Protein AF-A0A2I0TID4-F1 (afdb_monomer)

Organism: NCBI:txid1758121

Mean predicted aligned error: 17.96 Å

Structure (mmCIF, N/CA/C/O backbone):
data_AF-A0A2I0TID4-F1
#
_entry.id   AF-A0A2I0TID4-F1
#
loop_
_atom_site.group_PDB
_atom_site.id
_atom_site.type_symbol
_atom_site.label_atom_id
_atom_site.label_alt_id
_atom_site.label_comp_id
_atom_site.label_asym_id
_atom_site.label_entity_id
_atom_site.label_seq_id
_atom_site.pdbx_PDB_ins_code
_atom_site.Cartn_x
_atom_site.Cartn_y
_atom_site.Cartn_z
_atom_site.occupancy
_atom_site.B_iso_or_equiv
_atom_site.auth_seq_id
_atom_site.auth_comp_id
_atom_site.auth_asym_id
_atom_site.auth_atom_id
_atom_site.pdbx_PDB_model_num
ATOM 1 N N . MET A 1 1 ? 15.430 1.958 -11.514 1.00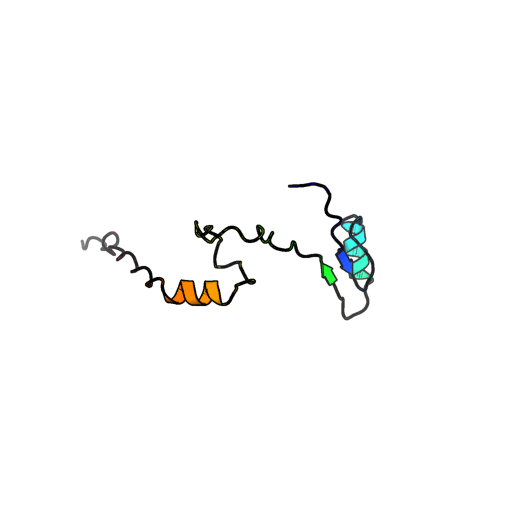 37.50 1 MET A N 1
ATOM 2 C CA . MET A 1 1 ? 14.093 2.400 -11.050 1.00 37.50 1 MET A CA 1
ATOM 3 C C . MET A 1 1 ? 13.793 3.757 -11.678 1.00 37.50 1 MET A C 1
ATOM 5 O O . MET A 1 1 ? 14.589 4.664 -11.480 1.00 37.50 1 MET A O 1
ATOM 9 N N . ARG A 1 2 ? 12.739 3.904 -12.499 1.00 49.19 2 ARG A N 1
ATOM 10 C CA . ARG A 1 2 ? 12.363 5.228 -13.033 1.00 49.19 2 ARG A CA 1
ATOM 11 C C . ARG A 1 2 ? 11.536 5.955 -11.975 1.00 49.19 2 ARG A C 1
ATOM 13 O O . ARG A 1 2 ? 10.486 5.474 -11.572 1.00 49.19 2 ARG A O 1
ATOM 20 N N . ARG A 1 3 ? 12.077 7.070 -11.496 1.00 50.38 3 ARG A N 1
ATOM 21 C CA . ARG A 1 3 ? 11.460 8.002 -10.552 1.00 50.38 3 ARG A CA 1
ATOM 22 C C . ARG A 1 3 ? 10.441 8.822 -11.356 1.00 50.38 3 ARG A C 1
ATOM 24 O O . ARG A 1 3 ? 10.870 9.571 -12.225 1.00 50.38 3 ARG A O 1
ATOM 31 N N . GLY A 1 4 ? 9.138 8.613 -11.156 1.00 49.50 4 GLY A N 1
ATOM 32 C CA . GLY A 1 4 ? 8.112 9.395 -11.868 1.00 49.50 4 GLY A CA 1
ATOM 33 C C . GLY A 1 4 ? 6.754 8.736 -12.135 1.00 49.50 4 GLY A C 1
ATOM 34 O O . GLY A 1 4 ? 5.949 9.348 -12.820 1.00 49.50 4 GLY A O 1
ATOM 35 N N . GLU A 1 5 ? 6.468 7.532 -11.633 1.00 56.81 5 GLU A N 1
ATOM 36 C CA . GLU A 1 5 ? 5.086 7.026 -11.591 1.00 56.81 5 GLU A CA 1
ATOM 37 C C . GLU A 1 5 ? 4.478 7.462 -10.250 1.00 56.81 5 GLU A C 1
ATOM 39 O O . GLU A 1 5 ? 4.924 7.027 -9.187 1.00 56.81 5 GLU A O 1
ATOM 44 N N . GLU A 1 6 ? 3.531 8.399 -10.282 1.00 58.56 6 GLU A N 1
ATOM 45 C CA . GLU A 1 6 ? 2.747 8.810 -9.114 1.00 58.56 6 GLU A CA 1
ATOM 46 C C . GLU A 1 6 ? 1.877 7.614 -8.700 1.00 58.56 6 GLU A C 1
ATOM 48 O O . GLU A 1 6 ? 0.853 7.317 -9.307 1.00 58.56 6 GLU A O 1
ATOM 53 N N . PHE A 1 7 ? 2.364 6.828 -7.736 1.00 66.81 7 PHE A N 1
ATOM 54 C CA . PHE A 1 7 ? 1.665 5.637 -7.263 1.00 66.81 7 PHE A CA 1
ATOM 55 C C . PHE A 1 7 ? 0.430 6.056 -6.470 1.00 66.81 7 PHE A C 1
ATOM 57 O O . PHE A 1 7 ? 0.554 6.535 -5.343 1.00 66.81 7 PHE A O 1
ATOM 64 N N . GLU A 1 8 ? -0.751 5.832 -7.034 1.00 69.81 8 GLU A N 1
ATOM 65 C CA . GLU A 1 8 ? -2.013 6.007 -6.324 1.00 69.81 8 GLU A CA 1
ATOM 66 C C . GLU A 1 8 ? -2.106 4.946 -5.215 1.00 69.81 8 GLU A C 1
ATOM 68 O O . GLU A 1 8 ? -2.199 3.741 -5.473 1.00 69.81 8 GLU A O 1
ATOM 73 N N . ARG A 1 9 ? -1.993 5.393 -3.960 1.00 85.94 9 ARG A N 1
ATOM 74 C CA . ARG A 1 9 ? -2.156 4.553 -2.767 1.00 85.94 9 ARG A CA 1
ATOM 75 C C . ARG A 1 9 ? -3.246 5.181 -1.931 1.00 85.94 9 ARG A C 1
ATOM 77 O O . ARG A 1 9 ? -3.030 6.265 -1.413 1.00 85.94 9 ARG A O 1
ATOM 84 N N . LYS A 1 10 ? -4.399 4.534 -1.791 1.00 90.06 10 LYS A N 1
ATOM 85 C CA . LYS A 1 10 ? -5.544 5.093 -1.065 1.00 90.06 10 LYS A CA 1
ATOM 86 C C . LYS A 1 10 ? -5.992 4.193 0.079 1.00 90.06 10 LYS A C 1
ATOM 88 O O . LYS A 1 10 ? -5.990 2.975 -0.066 1.00 90.06 10 LYS A O 1
ATOM 93 N N . VAL A 1 11 ? -6.430 4.794 1.185 1.00 90.12 11 VAL A N 1
ATOM 94 C CA . VAL A 1 11 ? -7.125 4.113 2.295 1.00 90.12 11 VAL A CA 1
ATOM 95 C C . VAL A 1 11 ? -8.491 4.768 2.475 1.00 90.12 11 VAL A C 1
ATOM 97 O O . VAL A 1 11 ? -8.564 5.978 2.676 1.00 90.12 11 VAL A O 1
ATOM 100 N N . ASN A 1 12 ? -9.577 4.007 2.336 1.00 87.94 12 ASN A N 1
ATOM 101 C CA . ASN A 1 12 ? -10.962 4.508 2.326 1.00 87.94 12 ASN A CA 1
ATOM 102 C C . ASN A 1 12 ? -11.155 5.733 1.401 1.00 87.94 12 ASN A C 1
ATOM 104 O O . ASN A 1 12 ? -11.860 6.683 1.732 1.00 87.94 12 ASN A O 1
ATOM 108 N N . GLY A 1 13 ? -10.479 5.732 0.246 1.00 85.69 13 GLY A N 1
ATOM 109 C CA . GLY A 1 13 ? -10.508 6.824 -0.734 1.00 85.69 13 GLY A CA 1
ATOM 110 C C . GLY A 1 13 ? -9.546 7.990 -0.460 1.00 85.69 13 GLY A C 1
ATOM 111 O O . GLY A 1 13 ? -9.357 8.823 -1.346 1.00 85.69 13 GLY A O 1
ATOM 112 N N . LYS A 1 14 ? -8.886 8.041 0.706 1.00 89.25 14 LYS A N 1
ATOM 113 C CA . LYS A 1 14 ? -7.873 9.056 1.038 1.00 89.25 14 LYS A CA 1
ATOM 114 C C . LYS A 1 14 ? -6.543 8.721 0.377 1.00 89.25 14 LYS A C 1
ATOM 116 O O . LYS A 1 14 ? -5.983 7.670 0.670 1.00 89.25 14 LYS A O 1
ATOM 121 N N . ASP A 1 15 ? -6.034 9.616 -0.468 1.00 91.75 15 ASP A N 1
ATOM 122 C CA . ASP A 1 15 ? -4.740 9.439 -1.132 1.00 91.75 15 ASP A CA 1
ATOM 123 C C . ASP A 1 15 ? -3.558 9.611 -0.166 1.00 91.75 15 ASP A C 1
ATOM 125 O O . ASP A 1 15 ? -3.487 10.553 0.622 1.00 91.75 15 ASP A O 1
ATOM 129 N N . LEU A 1 16 ? -2.634 8.661 -0.250 1.00 90.38 16 LEU A N 1
ATOM 130 C CA . LEU A 1 16 ? -1.404 8.510 0.517 1.00 90.38 16 LEU A CA 1
ATOM 131 C C . LEU A 1 16 ? -0.183 8.409 -0.415 1.00 90.38 16 LEU A C 1
ATOM 133 O O . LEU A 1 16 ? 0.906 8.056 0.036 1.00 90.38 16 LEU A O 1
ATOM 137 N N . SER A 1 17 ? -0.333 8.720 -1.708 1.00 88.81 17 SER A N 1
ATOM 138 C CA . SER A 1 17 ? 0.750 8.715 -2.704 1.00 88.81 17 SER A CA 1
ATOM 139 C C . SER A 1 17 ? 1.995 9.501 -2.260 1.00 88.81 17 SER A C 1
ATOM 141 O O . SER A 1 17 ? 3.121 9.071 -2.522 1.00 88.81 17 SER A O 1
ATOM 143 N N . LYS A 1 18 ? 1.786 10.612 -1.539 1.00 88.62 18 LYS A N 1
ATOM 144 C CA . LYS A 1 18 ? 2.810 11.539 -1.016 1.00 88.62 18 LYS A CA 1
ATOM 145 C C . LYS A 1 18 ? 2.905 11.553 0.517 1.00 88.62 18 LYS A C 1
AT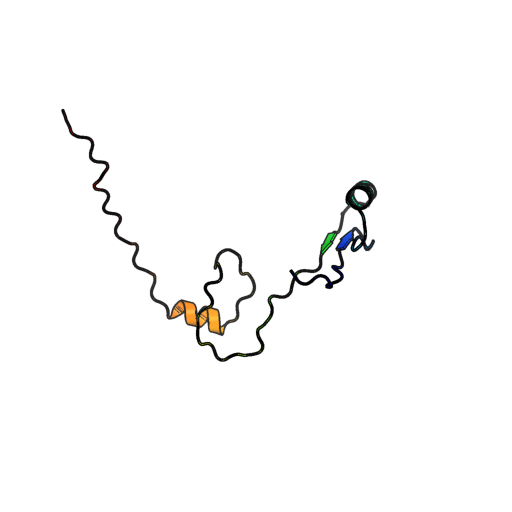OM 147 O O . LYS A 1 18 ? 3.593 12.407 1.069 1.00 88.62 18 LYS A O 1
ATOM 152 N N . ALA A 1 19 ? 2.200 10.654 1.202 1.00 88.88 19 ALA A N 1
ATOM 153 C CA . ALA A 1 19 ? 2.184 10.615 2.661 1.00 88.88 19 ALA A CA 1
ATOM 154 C C . ALA A 1 19 ? 3.505 10.071 3.226 1.00 88.88 19 ALA A C 1
ATOM 156 O O . ALA A 1 19 ? 4.136 9.188 2.638 1.00 88.88 19 ALA A O 1
ATOM 157 N N . THR A 1 20 ? 3.904 10.569 4.397 1.00 93.19 20 THR A N 1
ATOM 158 C CA . THR A 1 20 ? 4.966 9.937 5.187 1.00 93.19 20 THR A CA 1
ATOM 159 C C . THR A 1 20 ? 4.472 8.619 5.787 1.00 93.19 20 THR A C 1
ATOM 161 O O . THR A 1 20 ? 3.272 8.336 5.820 1.00 93.19 20 THR A O 1
ATOM 164 N N . HIS A 1 21 ? 5.398 7.797 6.285 1.00 93.69 21 HIS A N 1
ATOM 165 C CA . HIS A 1 21 ? 5.038 6.541 6.943 1.00 93.69 21 HIS A CA 1
ATOM 166 C C . HIS A 1 21 ? 4.071 6.762 8.116 1.00 93.69 21 HIS A C 1
ATOM 168 O O . HIS A 1 21 ? 3.043 6.097 8.197 1.00 93.69 21 HIS A O 1
ATOM 174 N N . GLU A 1 22 ? 4.363 7.733 8.984 1.00 95.06 22 GLU A N 1
ATOM 175 C CA . GLU A 1 22 ? 3.530 8.057 10.148 1.00 95.06 22 GLU A CA 1
ATOM 176 C C . GLU A 1 22 ? 2.114 8.468 9.737 1.00 95.06 22 GLU A C 1
ATOM 178 O O . GLU A 1 22 ? 1.137 7.942 10.264 1.00 95.06 22 GLU A O 1
ATOM 183 N N . GLN A 1 23 ? 1.993 9.324 8.720 1.00 92.69 23 GLN A N 1
ATOM 184 C CA . GLN A 1 23 ? 0.698 9.748 8.188 1.00 92.69 23 GLN A CA 1
ATOM 185 C C . GLN A 1 23 ? -0.099 8.582 7.595 1.00 92.69 23 GLN A C 1
ATOM 187 O O . GLN A 1 23 ? -1.325 8.535 7.725 1.00 92.69 23 GLN A O 1
ATOM 192 N N . ALA A 1 24 ? 0.577 7.625 6.953 1.00 91.19 24 ALA A N 1
ATOM 193 C CA . ALA A 1 24 ? -0.071 6.408 6.485 1.00 91.19 24 ALA A CA 1
ATOM 194 C C . ALA A 1 24 ? -0.582 5.574 7.670 1.00 91.19 24 ALA A C 1
ATOM 196 O O . ALA A 1 24 ? -1.735 5.149 7.660 1.00 91.19 24 ALA A O 1
ATOM 197 N N . VAL A 1 25 ? 0.227 5.402 8.720 1.00 95.25 25 VAL A N 1
ATOM 198 C CA . VAL A 1 25 ? -0.167 4.677 9.940 1.00 95.25 25 VAL A CA 1
ATOM 199 C C . VAL A 1 25 ? -1.372 5.333 10.618 1.00 95.25 25 VAL A C 1
ATOM 201 O O . VAL A 1 25 ? -2.305 4.639 11.018 1.00 95.25 25 VAL A O 1
ATOM 204 N N . GLU A 1 26 ? -1.398 6.660 10.724 1.00 93.75 26 GLU A N 1
ATOM 205 C CA . GLU A 1 26 ? -2.552 7.388 11.261 1.00 93.75 26 GLU A CA 1
ATOM 206 C C . GLU A 1 26 ? -3.807 7.202 10.407 1.00 93.75 26 GLU A C 1
ATOM 208 O O . GLU A 1 26 ? -4.897 7.003 10.947 1.00 93.75 26 GLU A O 1
ATOM 213 N N . ALA A 1 27 ? -3.670 7.213 9.079 1.00 93.06 27 ALA A N 1
ATOM 214 C CA . ALA A 1 27 ? -4.788 6.951 8.178 1.00 93.06 27 ALA A CA 1
ATOM 215 C C . ALA A 1 27 ? -5.375 5.546 8.389 1.00 93.06 27 ALA A C 1
ATOM 217 O O . ALA A 1 27 ? -6.592 5.401 8.376 1.00 93.06 27 ALA A O 1
ATOM 218 N N . PHE A 1 28 ? -4.541 4.537 8.65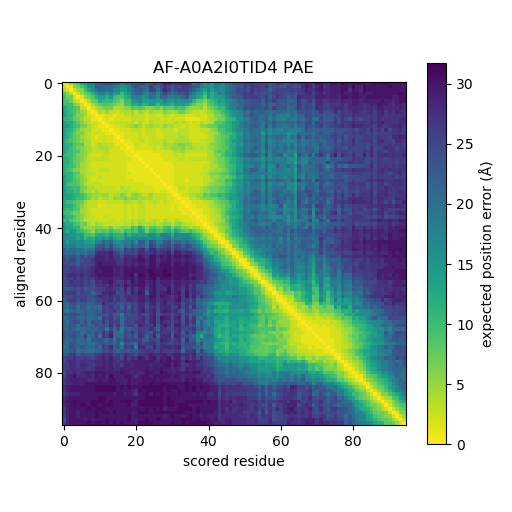6 1.00 93.38 28 PHE A N 1
ATOM 219 C CA . PHE A 1 28 ? -5.010 3.196 9.018 1.00 93.38 28 PHE A CA 1
ATOM 220 C C . PHE A 1 28 ? -5.713 3.164 10.377 1.00 93.38 28 PHE A C 1
ATOM 222 O O . PHE A 1 28 ? -6.785 2.582 10.492 1.00 93.38 28 PHE A O 1
ATOM 229 N N . LYS A 1 29 ? -5.151 3.822 11.398 1.00 94.44 29 LYS A N 1
ATOM 230 C CA . LYS A 1 29 ? -5.742 3.865 12.749 1.00 94.44 29 LYS A CA 1
ATOM 231 C C . LYS A 1 29 ? -7.097 4.572 12.796 1.00 94.44 29 LYS A C 1
ATOM 233 O O . LYS A 1 29 ? -7.923 4.252 13.642 1.00 94.44 29 LYS A O 1
ATOM 238 N N . THR A 1 30 ? -7.294 5.567 11.935 1.00 93.06 30 THR A N 1
ATOM 239 C CA . THR A 1 30 ? -8.511 6.395 11.893 1.00 93.06 30 THR A CA 1
ATOM 240 C C . THR A 1 30 ? -9.533 5.926 10.858 1.00 93.06 30 THR A C 1
ATOM 242 O O . THR A 1 30 ? -10.652 6.444 10.826 1.00 93.06 30 THR A O 1
ATOM 245 N N . ALA A 1 31 ? -9.175 4.959 10.009 1.00 93.44 31 ALA A N 1
ATOM 246 C CA . ALA A 1 31 ? -10.082 4.401 9.021 1.00 93.44 31 ALA A CA 1
ATOM 247 C C . ALA A 1 31 ? -11.255 3.678 9.697 1.00 93.44 31 ALA A C 1
ATOM 249 O O . ALA A 1 31 ? -11.125 3.066 10.755 1.00 93.44 31 ALA A O 1
ATOM 250 N N . LYS A 1 32 ? -12.424 3.760 9.061 1.00 90.75 32 LYS A N 1
ATOM 251 C CA . LYS A 1 32 ? -13.615 3.024 9.490 1.00 90.75 32 LYS A CA 1
ATOM 252 C C . LYS A 1 32 ? -13.606 1.636 8.870 1.00 90.75 32 LYS A C 1
ATOM 254 O O . LYS A 1 32 ? -13.265 1.508 7.695 1.00 90.75 32 LYS A O 1
ATOM 259 N N . GLU A 1 33 ? -14.042 0.646 9.640 1.00 92.81 33 GLU A N 1
ATOM 260 C CA . GLU A 1 33 ? -14.209 -0.715 9.143 1.00 92.81 33 GLU A CA 1
ATOM 261 C C . GLU A 1 33 ? -15.368 -0.805 8.130 1.00 92.81 33 GLU A C 1
ATOM 263 O O . GLU A 1 33 ? -16.411 -0.174 8.339 1.00 92.81 33 GLU A O 1
ATOM 268 N N . PRO A 1 34 ? -15.219 -1.590 7.048 1.00 91.25 34 PRO A N 1
ATOM 269 C CA . PRO A 1 34 ? -14.004 -2.304 6.651 1.00 91.25 34 PRO A CA 1
ATOM 270 C C . PRO A 1 34 ? -12.942 -1.356 6.071 1.00 91.25 34 PRO A C 1
ATOM 272 O O . PRO A 1 34 ? -13.254 -0.490 5.249 1.00 91.25 34 PRO A O 1
ATOM 275 N N . ILE A 1 35 ? -11.677 -1.541 6.455 1.00 93.94 35 ILE A N 1
ATOM 276 C CA . ILE A 1 35 ? -10.573 -0.753 5.889 1.00 93.94 35 ILE A CA 1
ATOM 277 C C . ILE A 1 35 ? -10.293 -1.207 4.450 1.00 93.94 35 ILE A C 1
ATOM 279 O O . ILE A 1 35 ? -9.792 -2.304 4.205 1.00 93.94 35 ILE A O 1
ATOM 283 N N . VAL A 1 36 ? -10.576 -0.337 3.480 1.00 91.62 36 VAL A N 1
ATOM 284 C CA . VAL A 1 36 ? -10.326 -0.588 2.056 1.00 91.62 36 VAL A CA 1
ATOM 285 C C . VAL A 1 36 ? -9.029 0.085 1.635 1.00 91.62 36 VAL A C 1
ATOM 287 O O . VAL A 1 36 ? -8.915 1.312 1.658 1.00 91.62 36 VAL A O 1
ATOM 290 N N . VAL A 1 37 ? -8.069 -0.722 1.186 1.00 93.81 37 VAL A N 1
ATOM 291 C CA . VAL A 1 37 ? -6.768 -0.257 0.696 1.00 93.81 37 VAL A CA 1
ATOM 292 C C . VAL A 1 37 ? -6.692 -0.469 -0.810 1.00 93.81 37 VAL A C 1
ATOM 294 O O . VAL A 1 37 ? -6.840 -1.586 -1.300 1.00 93.81 37 VAL A O 1
ATOM 297 N N . GLN A 1 38 ? -6.440 0.604 -1.550 1.00 90.75 38 GLN A N 1
ATOM 298 C CA . GLN A 1 38 ? -6.248 0.571 -2.997 1.00 90.75 38 GLN A CA 1
ATOM 299 C C . GLN A 1 38 ? -4.791 0.893 -3.310 1.00 90.75 38 GLN A C 1
ATOM 301 O O . GLN A 1 38 ? -4.238 1.869 -2.801 1.00 90.75 38 GLN A O 1
ATOM 306 N N . VAL A 1 39 ? -4.170 0.070 -4.152 1.00 88.12 39 VAL A N 1
ATOM 307 C CA . VAL A 1 39 ? -2.785 0.250 -4.592 1.00 88.12 39 VAL A CA 1
ATOM 308 C C . VAL A 1 39 ? -2.703 0.124 -6.103 1.00 88.12 39 VAL A C 1
ATOM 310 O O . VAL A 1 39 ? -3.263 -0.804 -6.691 1.00 88.12 39 VAL A O 1
ATOM 313 N N . LEU A 1 40 ? -1.962 1.030 -6.737 1.00 83.50 40 LEU A N 1
ATOM 314 C CA . LEU A 1 40 ? -1.615 0.871 -8.140 1.00 83.50 40 LEU A CA 1
ATOM 315 C C . LEU A 1 40 ? -0.600 -0.269 -8.291 1.00 83.50 40 LEU A C 1
ATOM 317 O O . LEU A 1 40 ? 0.499 -0.232 -7.729 1.00 83.50 40 LEU A O 1
ATOM 321 N N . ARG A 1 41 ? -0.958 -1.287 -9.073 1.00 78.00 41 ARG A N 1
ATOM 322 C CA . ARG A 1 41 ? -0.028 -2.345 -9.479 1.00 78.00 41 ARG A CA 1
ATOM 323 C C . ARG A 1 41 ? 0.743 -1.858 -10.701 1.00 78.00 41 ARG A C 1
ATOM 325 O O . ARG A 1 41 ? 0.163 -1.241 -11.590 1.00 78.00 41 ARG A O 1
ATOM 332 N N . ARG A 1 42 ? 2.043 -2.154 -10.777 1.00 72.75 42 ARG A N 1
ATOM 333 C CA . ARG A 1 42 ? 2.763 -2.002 -12.048 1.00 72.75 42 ARG A CA 1
ATOM 334 C C . ARG A 1 42 ? 2.126 -2.961 -13.040 1.00 72.75 42 ARG A C 1
ATOM 336 O O . ARG A 1 42 ? 2.205 -4.170 -12.838 1.00 72.75 42 ARG A O 1
ATOM 343 N N . THR A 1 43 ? 1.536 -2.429 -14.102 1.00 62.22 43 THR A N 1
ATOM 344 C CA . THR A 1 43 ? 1.200 -3.235 -15.270 1.00 62.22 43 THR A CA 1
ATOM 345 C C . THR A 1 43 ? 2.505 -3.877 -15.740 1.00 62.22 43 THR A C 1
ATOM 347 O O . THR A 1 43 ? 3.490 -3.142 -15.928 1.00 62.22 43 THR A O 1
ATOM 350 N N . PRO A 1 44 ? 2.590 -5.213 -15.893 1.00 57.25 44 PRO A N 1
ATOM 351 C CA . PRO A 1 44 ? 3.717 -5.786 -16.605 1.00 57.25 44 PRO A CA 1
ATOM 352 C C . PRO A 1 44 ? 3.793 -5.046 -17.934 1.00 57.25 44 PRO A C 1
ATOM 354 O O . PRO A 1 44 ? 2.784 -4.880 -18.619 1.00 57.25 44 PRO A O 1
ATOM 357 N N . ARG A 1 45 ? 4.970 -4.495 -18.253 1.00 56.09 45 ARG A N 1
ATOM 358 C CA . ARG A 1 45 ? 5.186 -3.890 -19.562 1.00 56.09 45 ARG A CA 1
ATOM 359 C C . ARG A 1 45 ? 4.942 -5.001 -20.567 1.00 56.09 45 ARG A C 1
ATOM 361 O O . ARG A 1 45 ? 5.833 -5.817 -20.787 1.00 56.09 45 ARG A O 1
ATOM 368 N N . THR A 1 46 ? 3.760 -5.025 -21.168 1.00 48.91 46 THR A N 1
ATOM 369 C CA . THR A 1 46 ? 3.537 -5.654 -22.455 1.00 48.91 46 THR A CA 1
ATOM 370 C C . THR A 1 46 ? 4.549 -4.971 -23.358 1.00 48.91 46 THR A C 1
ATOM 372 O O . THR A 1 46 ? 4.351 -3.840 -23.799 1.00 48.91 46 THR A O 1
ATOM 375 N N . LYS A 1 47 ? 5.721 -5.594 -23.536 1.00 54.56 47 LYS A N 1
ATOM 376 C CA . LYS A 1 47 ? 6.585 -5.263 -24.660 1.00 54.56 47 LYS A CA 1
ATOM 377 C C . LYS A 1 47 ? 5.658 -5.440 -25.846 1.00 54.56 47 LYS A C 1
ATOM 379 O O . LYS A 1 47 ? 5.176 -6.550 -26.057 1.00 54.56 47 LYS A O 1
ATOM 384 N N . ALA A 1 48 ? 5.281 -4.326 -26.465 1.00 47.41 48 ALA A N 1
ATOM 385 C CA . ALA A 1 48 ? 4.381 -4.306 -27.597 1.00 47.41 48 ALA A CA 1
ATOM 386 C C . ALA A 1 48 ? 4.821 -5.415 -28.544 1.00 47.41 48 ALA A C 1
ATOM 388 O O . ALA A 1 48 ? 5.942 -5.349 -29.032 1.00 47.41 48 ALA A O 1
ATOM 389 N N . PHE A 1 49 ? 3.984 -6.448 -28.654 1.00 48.59 49 PHE A N 1
ATOM 390 C CA . PHE A 1 49 ? 3.960 -7.458 -29.703 1.00 48.59 49 PHE A CA 1
ATOM 391 C C . PHE A 1 49 ? 5.302 -7.630 -30.439 1.00 48.59 49 PHE A C 1
ATOM 393 O O . PHE A 1 49 ? 5.408 -7.372 -31.635 1.00 48.59 49 PHE A O 1
ATOM 400 N N . ALA A 1 50 ? 6.355 -8.008 -29.713 1.00 46.19 50 ALA A N 1
ATOM 401 C CA . ALA A 1 50 ? 7.540 -8.542 -30.358 1.00 46.19 50 ALA A CA 1
ATOM 402 C C . ALA A 1 50 ? 7.214 -10.013 -30.645 1.00 46.19 50 ALA A C 1
ATOM 404 O O . ALA A 1 50 ? 6.687 -10.677 -29.745 1.00 46.19 50 ALA A O 1
ATOM 405 N N . PRO A 1 51 ? 7.457 -10.516 -31.869 1.00 39.72 51 PRO A N 1
ATOM 406 C CA . PRO A 1 51 ? 7.225 -11.920 -32.188 1.00 39.72 51 PRO A CA 1
ATOM 407 C C . PRO A 1 51 ? 7.915 -12.812 -31.143 1.00 39.72 51 PRO A C 1
ATOM 409 O O . PRO A 1 51 ? 8.979 -12.437 -30.642 1.00 39.72 51 PRO A O 1
ATOM 412 N N . PRO A 1 52 ? 7.311 -13.956 -30.776 1.00 45.34 52 PRO A N 1
ATOM 413 C CA . PRO A 1 52 ? 7.723 -14.751 -29.633 1.00 45.34 52 PRO A CA 1
ATOM 414 C C . PRO A 1 52 ? 8.989 -15.521 -29.993 1.00 45.34 52 PRO A C 1
ATOM 416 O O . PRO A 1 52 ? 8.954 -16.692 -30.351 1.00 45.34 52 PRO A O 1
ATOM 419 N N . HIS A 1 53 ? 10.128 -14.854 -29.915 1.00 45.81 53 HIS A N 1
ATOM 420 C CA . HIS A 1 53 ? 11.408 -15.519 -29.822 1.00 45.81 53 HIS A CA 1
ATOM 421 C C . HIS A 1 53 ? 12.078 -15.044 -28.544 1.00 45.81 53 HIS A C 1
ATOM 423 O O . HIS A 1 53 ? 12.137 -13.853 -28.255 1.00 45.81 53 HIS A O 1
ATOM 429 N N . GLU A 1 54 ? 12.529 -16.036 -27.786 1.00 46.25 54 GLU A N 1
ATOM 430 C CA . GLU A 1 54 ? 13.070 -15.957 -26.434 1.00 46.25 54 GLU A CA 1
ATOM 431 C C . GLU A 1 54 ? 12.001 -15.872 -25.346 1.00 46.25 54 GLU A C 1
ATOM 433 O O . GLU A 1 54 ? 11.594 -14.806 -24.881 1.00 46.25 54 GLU A O 1
ATOM 438 N N . SER A 1 55 ? 11.590 -17.070 -24.922 1.00 56.94 55 SER A N 1
ATOM 439 C CA . SER A 1 55 ? 11.117 -17.399 -23.582 1.00 56.94 55 SER A CA 1
ATOM 440 C C . SER A 1 55 ? 11.909 -16.601 -22.547 1.00 56.94 55 SER A C 1
ATOM 442 O O . SER A 1 55 ? 12.971 -17.021 -22.087 1.00 56.94 55 SER A O 1
ATOM 444 N N . GLN A 1 56 ? 11.424 -15.406 -22.215 1.00 55.69 56 GLN A N 1
ATOM 445 C CA . GLN A 1 56 ? 11.947 -14.647 -21.094 1.00 55.69 56 GLN A CA 1
ATOM 446 C C . GLN A 1 56 ? 11.757 -15.547 -19.882 1.00 55.69 56 GLN A C 1
ATOM 448 O O . GLN A 1 56 ? 10.627 -15.911 -19.564 1.00 55.69 56 GLN A O 1
ATOM 453 N N . LEU A 1 57 ? 12.870 -15.957 -19.274 1.00 57.31 57 LEU A N 1
ATOM 454 C CA . LEU A 1 57 ? 12.916 -16.751 -18.051 1.00 57.31 57 LEU A CA 1
ATOM 455 C C . LEU A 1 57 ? 12.376 -15.893 -16.904 1.00 57.31 57 LEU A C 1
ATOM 457 O O . LEU A 1 57 ? 13.121 -15.337 -16.100 1.00 57.31 57 LEU A O 1
ATOM 461 N N . VAL A 1 58 ? 11.067 -15.689 -16.902 1.00 58.75 58 VAL A N 1
ATOM 462 C CA . VAL A 1 58 ? 10.333 -15.134 -15.779 1.00 58.75 58 VAL A CA 1
ATOM 463 C C . VAL A 1 58 ? 10.054 -16.277 -14.817 1.00 58.75 58 VAL A C 1
ATOM 465 O O . VAL A 1 58 ? 9.767 -17.401 -15.233 1.00 58.75 58 VAL A O 1
ATOM 468 N N . ASP A 1 59 ? 10.196 -15.998 -13.526 1.00 63.28 59 ASP A N 1
ATOM 469 C CA . ASP A 1 59 ? 9.840 -16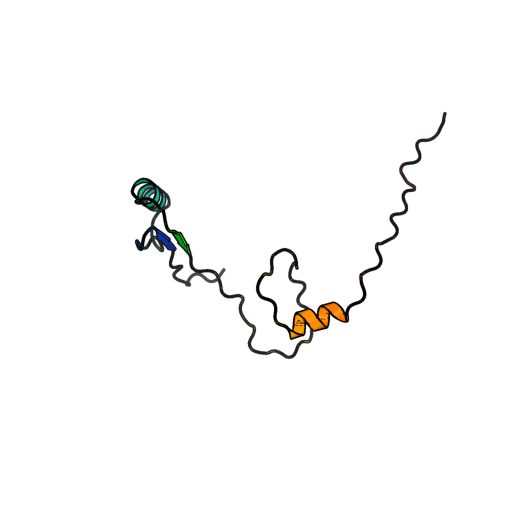.951 -12.487 1.00 63.28 59 ASP A CA 1
ATOM 470 C C . ASP A 1 59 ? 8.343 -17.282 -12.594 1.00 63.28 59 ASP A C 1
ATOM 472 O O . ASP A 1 59 ? 7.480 -16.427 -12.380 1.00 63.28 59 ASP A O 1
ATOM 476 N N . VAL A 1 60 ? 8.046 -18.534 -12.951 1.00 65.75 60 VAL A N 1
ATOM 477 C CA . VAL A 1 60 ? 6.679 -19.043 -13.137 1.00 65.75 60 VAL A CA 1
ATOM 478 C C . VAL A 1 60 ? 5.864 -18.895 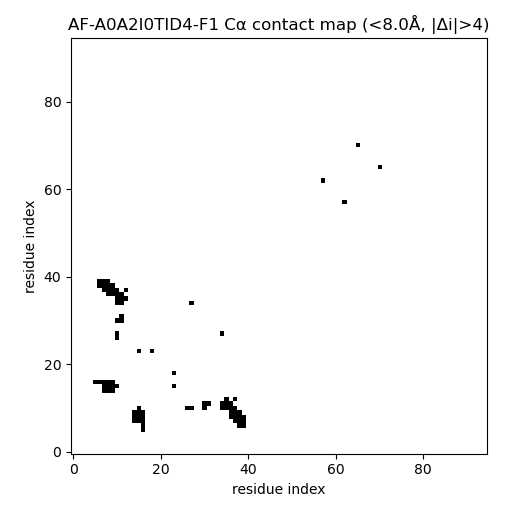-11.849 1.00 65.75 60 VAL A C 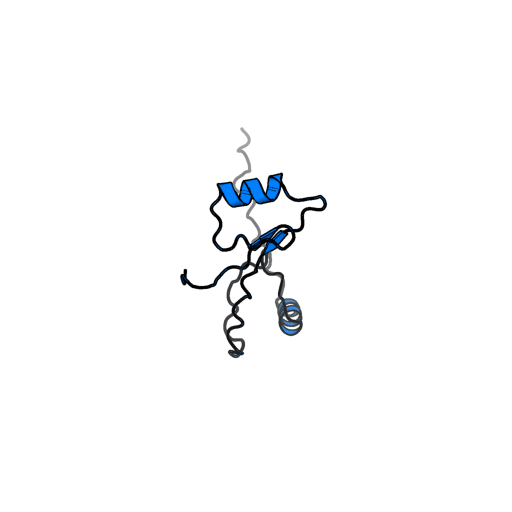1
ATOM 480 O O . VAL A 1 60 ? 4.654 -18.689 -11.911 1.00 65.75 60 VAL A O 1
ATOM 483 N N . GLY A 1 61 ? 6.516 -18.937 -10.680 1.00 67.56 61 GLY A N 1
ATOM 484 C CA . GLY A 1 61 ? 5.852 -18.882 -9.378 1.00 67.56 61 GLY A CA 1
ATOM 485 C C . GLY A 1 61 ? 5.200 -17.539 -9.039 1.00 67.56 61 GLY A C 1
ATOM 486 O O . GLY A 1 61 ? 4.359 -17.486 -8.144 1.00 67.56 61 GLY A O 1
ATOM 487 N N . THR A 1 62 ? 5.549 -16.455 -9.738 1.00 70.50 62 THR A N 1
ATOM 488 C CA . THR A 1 62 ? 5.078 -15.099 -9.404 1.00 70.50 62 THR A CA 1
ATOM 489 C C . THR A 1 62 ? 4.243 -14.429 -10.504 1.00 70.50 62 THR A C 1
ATOM 491 O O . THR A 1 62 ? 3.710 -13.335 -10.288 1.00 70.50 62 THR A O 1
ATOM 494 N N . GLN A 1 63 ? 4.052 -15.080 -11.659 1.00 64.06 63 GLN A N 1
ATOM 495 C CA . GLN A 1 63 ? 3.260 -14.549 -12.773 1.00 64.06 63 GLN A CA 1
ATOM 496 C C . GLN A 1 63 ? 1.795 -15.009 -12.707 1.00 64.06 63 GLN A C 1
ATOM 498 O O . GLN A 1 63 ? 1.498 -16.197 -12.760 1.00 64.06 63 GLN A O 1
ATOM 503 N N . THR A 1 64 ? 0.862 -14.053 -12.639 1.00 71.62 64 THR A N 1
ATOM 504 C CA . THR A 1 64 ? -0.594 -14.323 -12.658 1.00 71.62 64 THR A CA 1
ATOM 505 C C . THR A 1 64 ? -1.271 -13.932 -13.975 1.00 71.62 64 THR A C 1
ATOM 507 O O . THR A 1 64 ? -2.354 -14.430 -14.268 1.00 71.62 64 THR A O 1
ATOM 510 N N . ASP A 1 65 ? -0.618 -13.108 -14.801 1.00 69.25 65 ASP A N 1
ATOM 511 C CA . ASP A 1 65 ? -1.116 -12.704 -16.119 1.00 69.25 65 ASP A CA 1
ATOM 512 C C . ASP A 1 65 ? -0.518 -13.609 -17.213 1.00 69.25 65 ASP A C 1
ATOM 514 O O . ASP A 1 65 ? 0.646 -13.451 -17.596 1.00 69.25 65 ASP A O 1
ATOM 518 N N . ILE A 1 66 ? -1.307 -14.566 -17.715 1.00 77.94 66 ILE A N 1
ATOM 519 C CA . ILE A 1 66 ? -0.923 -15.531 -18.761 1.00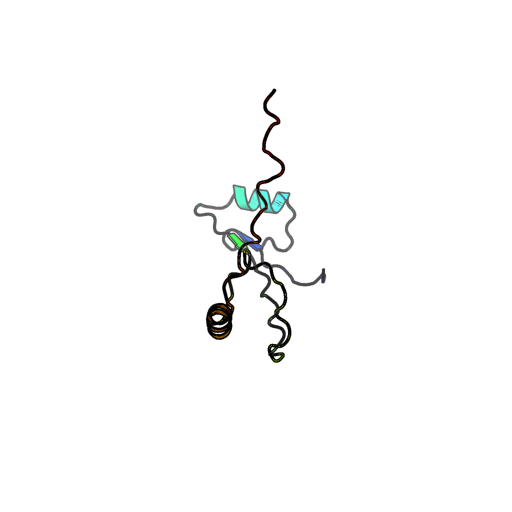 77.94 66 ILE A CA 1
ATOM 520 C C . ILE A 1 66 ? -1.976 -15.564 -19.885 1.00 77.94 66 ILE A C 1
ATOM 522 O O . ILE A 1 66 ? -3.176 -15.537 -19.619 1.00 77.94 66 ILE A O 1
ATOM 526 N N . THR A 1 67 ? -1.548 -15.603 -21.155 1.00 82.88 67 THR A N 1
ATOM 527 C CA . THR A 1 67 ? -2.463 -15.698 -22.314 1.00 82.88 67 THR A CA 1
ATOM 528 C C . THR A 1 67 ? -2.724 -17.151 -22.718 1.00 82.88 67 THR A C 1
ATOM 530 O O . THR A 1 67 ? -1.917 -18.037 -22.440 1.00 82.88 67 THR A O 1
ATOM 533 N N . PHE A 1 68 ? -3.828 -17.412 -23.430 1.00 80.69 68 PHE A N 1
ATOM 534 C CA . PHE A 1 68 ? -4.186 -18.768 -23.875 1.00 80.69 68 PHE A CA 1
ATOM 535 C C . PHE A 1 68 ? -3.117 -19.412 -24.774 1.00 80.69 68 PHE A C 1
ATOM 537 O O . PHE A 1 68 ? -2.815 -20.593 -24.629 1.00 80.69 68 PHE A O 1
ATOM 544 N N . GLU A 1 69 ? -2.483 -18.630 -25.650 1.00 83.31 69 GLU A N 1
ATOM 545 C CA . GLU A 1 69 ? -1.375 -19.100 -26.490 1.00 83.31 69 GLU A CA 1
ATOM 546 C C . GLU A 1 69 ? -0.186 -19.598 -25.656 1.00 83.31 69 GLU A C 1
ATOM 548 O O . GLU A 1 69 ? 0.359 -20.661 -25.948 1.00 83.31 69 GLU A O 1
ATOM 553 N N . HIS A 1 70 ? 0.163 -18.893 -24.574 1.00 77.75 70 HIS A N 1
ATOM 554 C CA . HIS A 1 70 ? 1.225 -19.322 -23.663 1.00 77.75 70 HIS A CA 1
ATOM 555 C C . HIS A 1 70 ? 0.858 -20.614 -22.933 1.00 77.75 70 HIS A C 1
ATOM 557 O O . HIS A 1 70 ? 1.693 -21.510 -22.844 1.00 77.75 70 HIS A O 1
ATOM 563 N N . ILE A 1 71 ? -0.389 -20.754 -22.470 1.00 83.38 71 ILE A N 1
ATOM 564 C CA . ILE A 1 71 ? -0.867 -21.994 -21.834 1.00 83.38 71 ILE A CA 1
ATOM 565 C C . ILE A 1 71 ? -0.747 -23.169 -22.812 1.00 83.38 71 ILE A C 1
ATOM 567 O O . ILE A 1 71 ? -0.210 -24.223 -22.467 1.00 83.38 71 ILE A O 1
ATOM 571 N N . MET A 1 72 ? -1.188 -22.982 -24.059 1.00 84.81 72 MET A N 1
ATOM 572 C CA . MET A 1 72 ? -1.038 -24.004 -25.094 1.00 84.81 72 MET A CA 1
ATOM 573 C C . MET A 1 72 ? 0.435 -24.299 -25.404 1.00 84.81 72 MET A C 1
ATOM 575 O O . MET A 1 72 ? 0.784 -25.454 -25.632 1.00 84.81 72 MET A O 1
ATOM 579 N N . ALA A 1 73 ? 1.317 -23.299 -25.398 1.00 82.50 73 ALA A N 1
ATOM 580 C CA . ALA A 1 73 ? 2.747 -23.514 -25.599 1.00 82.50 73 ALA A CA 1
ATOM 581 C C . ALA A 1 73 ? 3.367 -24.356 -24.468 1.00 82.50 73 ALA A C 1
ATOM 583 O O . ALA A 1 73 ? 4.121 -25.280 -24.767 1.00 82.50 73 ALA A O 1
ATOM 584 N N . LEU A 1 74 ? 2.989 -24.122 -23.201 1.00 79.25 74 LEU A N 1
ATOM 585 C CA . LEU A 1 74 ? 3.401 -24.964 -22.066 1.00 79.25 74 LEU A CA 1
ATOM 586 C C . LEU A 1 74 ? 2.983 -26.428 -22.270 1.00 79.25 74 LEU A C 1
ATOM 588 O O . LEU A 1 74 ? 3.779 -27.320 -22.007 1.00 79.25 74 LEU A O 1
ATOM 592 N N . SER A 1 75 ? 1.781 -26.680 -22.807 1.00 78.19 75 SER A N 1
ATOM 593 C CA . SER A 1 75 ? 1.304 -28.049 -23.076 1.00 78.19 75 SER A CA 1
ATOM 594 C C . SER A 1 75 ? 2.120 -28.804 -24.136 1.00 78.19 75 SER A C 1
ATOM 596 O O . SER A 1 75 ? 2.093 -30.031 -24.176 1.00 78.19 75 SER A O 1
ATOM 598 N N . LYS A 1 76 ? 2.851 -28.078 -24.994 1.00 81.19 76 LYS A N 1
ATOM 599 C CA . LYS A 1 76 ? 3.740 -28.653 -26.016 1.00 81.19 76 LYS A CA 1
ATOM 600 C C . LYS A 1 76 ? 5.152 -28.905 -25.495 1.00 81.19 76 LYS A C 1
ATOM 602 O O . LYS A 1 76 ? 5.905 -29.639 -26.132 1.00 81.19 76 LYS A O 1
ATOM 607 N N . MET A 1 77 ? 5.530 -28.288 -24.376 1.00 71.50 77 MET A N 1
ATOM 608 C CA . MET A 1 77 ? 6.813 -28.544 -23.738 1.00 71.50 77 MET A CA 1
ATOM 609 C C . MET A 1 77 ? 6.711 -29.845 -22.943 1.00 71.50 77 MET A C 1
ATOM 611 O O . MET A 1 77 ? 5.855 -29.991 -22.075 1.00 71.50 77 MET A O 1
ATOM 615 N N . GLY A 1 78 ? 7.571 -30.814 -23.260 1.00 70.31 78 GLY A N 1
ATOM 616 C CA . GLY A 1 78 ? 7.673 -32.041 -22.475 1.00 70.31 78 GLY A CA 1
ATOM 617 C C . GLY A 1 78 ? 8.061 -31.721 -21.031 1.00 70.31 78 GLY A C 1
ATOM 618 O O . GLY A 1 78 ? 8.837 -30.795 -20.786 1.00 70.31 78 GLY A O 1
ATOM 619 N N . SER A 1 79 ? 7.529 -32.478 -20.070 1.00 63.34 79 SER A N 1
ATOM 620 C CA . SER A 1 79 ? 7.940 -32.350 -18.672 1.00 63.34 79 SER A CA 1
ATOM 621 C C . SER A 1 79 ? 9.455 -32.553 -18.572 1.00 63.34 79 SER A C 1
ATOM 623 O O . SER A 1 79 ? 9.940 -33.562 -19.099 1.00 63.34 79 SER A O 1
ATOM 625 N N . PRO A 1 80 ? 10.213 -31.660 -17.912 1.00 65.06 80 PRO A N 1
ATOM 626 C CA . PRO A 1 80 ? 11.620 -31.922 -17.666 1.00 65.06 80 PRO A CA 1
ATOM 627 C C . PRO A 1 80 ? 11.728 -33.228 -16.877 1.00 65.06 80 PRO A C 1
ATOM 629 O O . PRO A 1 80 ? 11.109 -33.379 -15.822 1.00 65.06 80 PRO A O 1
ATOM 632 N N . THR A 1 81 ? 12.472 -34.197 -17.410 1.00 61.72 81 THR A N 1
ATOM 633 C CA . THR A 1 81 ? 12.817 -35.407 -16.664 1.00 61.72 81 THR A CA 1
ATOM 634 C C . THR A 1 81 ? 13.559 -34.975 -15.404 1.00 61.72 81 THR A C 1
ATOM 636 O O . THR A 1 81 ? 14.521 -34.207 -15.533 1.00 61.72 81 THR A O 1
ATOM 639 N N . PRO A 1 82 ? 13.145 -35.416 -14.202 1.00 63.50 82 PRO A N 1
ATOM 640 C CA . PRO A 1 82 ? 13.908 -35.110 -13.004 1.00 63.50 82 PRO A CA 1
ATOM 641 C C . PRO A 1 82 ? 15.340 -35.617 -13.217 1.00 63.50 82 PRO A C 1
ATOM 643 O O . PRO A 1 82 ? 15.505 -36.741 -13.707 1.00 63.50 82 PRO A O 1
ATOM 646 N N . PRO A 1 83 ? 16.380 -34.819 -12.904 1.00 63.78 83 PRO A N 1
ATOM 647 C CA . PRO A 1 83 ? 17.714 -35.379 -12.814 1.00 63.78 83 PRO A CA 1
ATOM 648 C C . PRO A 1 83 ? 17.613 -36.488 -11.775 1.00 63.78 83 PRO A C 1
ATOM 650 O O . PRO A 1 83 ? 17.177 -36.241 -10.651 1.00 63.78 83 PRO A O 1
ATOM 653 N N . VAL A 1 84 ? 17.917 -37.719 -12.179 1.00 59.78 84 VAL A N 1
ATOM 654 C CA . VAL A 1 84 ? 18.011 -38.843 -11.256 1.00 59.78 84 VAL A CA 1
ATOM 655 C C . VAL A 1 84 ? 19.082 -38.436 -10.254 1.00 59.78 84 VAL A C 1
ATOM 657 O O . VAL A 1 84 ? 20.269 -38.439 -10.574 1.00 59.78 84 VAL A O 1
ATOM 660 N N . SER A 1 85 ? 18.666 -37.966 -9.079 1.00 58.72 85 SER A N 1
ATOM 661 C CA . SER A 1 85 ? 19.569 -37.724 -7.971 1.00 58.72 85 SER A CA 1
ATOM 662 C C . SER A 1 85 ? 20.184 -39.078 -7.683 1.00 58.72 85 SER A C 1
ATOM 664 O O . SER A 1 85 ? 19.503 -39.999 -7.237 1.00 58.72 85 SER A O 1
ATOM 666 N N . VAL A 1 86 ? 21.461 -39.209 -8.009 1.00 58.62 86 VAL A N 1
ATOM 667 C CA . VAL A 1 86 ? 22.313 -40.283 -7.529 1.00 58.62 86 VAL A CA 1
ATOM 668 C C . VAL A 1 86 ? 22.261 -40.182 -6.001 1.00 58.62 86 VAL A C 1
ATOM 670 O O 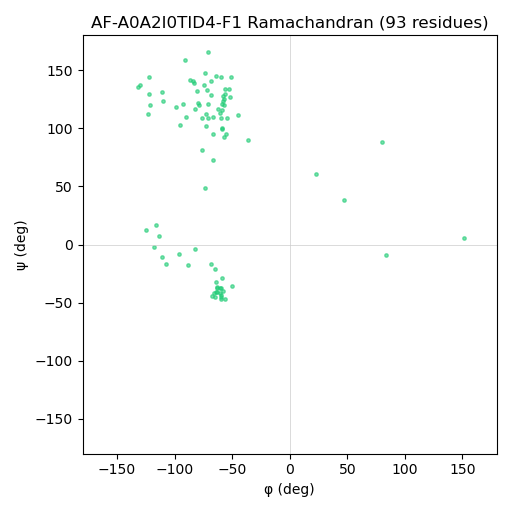. VAL A 1 86 ? 22.963 -39.372 -5.400 1.00 58.62 86 VAL A O 1
ATOM 673 N N . LEU A 1 87 ? 21.337 -40.918 -5.374 1.00 59.59 87 LEU A N 1
ATOM 674 C CA . LEU A 1 87 ? 21.190 -41.067 -3.922 1.00 59.59 87 LEU A CA 1
ATOM 675 C C . LEU A 1 87 ? 22.316 -41.959 -3.380 1.00 59.59 87 LEU A C 1
ATOM 677 O O . LEU A 1 87 ? 22.062 -42.919 -2.667 1.00 59.59 87 LEU A O 1
ATOM 681 N N . ASP A 1 88 ? 23.553 -41.672 -3.766 1.00 57.00 88 ASP A N 1
ATOM 682 C CA . ASP A 1 88 ? 24.716 -42.510 -3.472 1.00 57.00 88 ASP A CA 1
ATOM 683 C C . ASP A 1 88 ? 25.722 -41.906 -2.466 1.00 57.00 88 ASP A C 1
ATOM 685 O O . ASP A 1 88 ? 26.547 -42.653 -1.956 1.00 57.00 88 ASP A O 1
ATOM 689 N N . PRO A 1 89 ? 25.674 -40.616 -2.052 1.00 59.59 89 PRO A N 1
ATOM 690 C CA . PRO A 1 89 ? 26.616 -40.151 -1.024 1.00 59.59 89 PRO A CA 1
ATOM 691 C C . PRO A 1 89 ? 26.233 -40.453 0.436 1.00 59.59 89 PRO A C 1
ATOM 693 O O . PRO A 1 89 ? 27.002 -40.096 1.323 1.00 59.59 89 PRO A O 1
ATOM 696 N N . TYR A 1 90 ? 25.062 -41.041 0.722 1.00 58.06 90 TYR A N 1
ATOM 697 C CA . TYR A 1 90 ? 24.570 -41.220 2.105 1.00 58.06 90 TYR A CA 1
ATOM 698 C C . TYR A 1 90 ? 24.414 -42.677 2.557 1.00 58.06 90 TYR A C 1
ATOM 700 O O . TYR A 1 90 ? 23.763 -42.932 3.571 1.00 58.06 90 TYR A O 1
ATOM 708 N N . LEU A 1 91 ? 25.025 -43.638 1.862 1.00 61.47 91 LEU A N 1
ATOM 709 C CA . LEU A 1 91 ? 25.252 -44.948 2.467 1.00 61.47 91 LEU A CA 1
ATOM 710 C C . LEU A 1 91 ? 26.365 -44.789 3.510 1.00 61.47 91 LEU A C 1
ATOM 712 O O . LEU A 1 91 ? 27.538 -44.643 3.173 1.00 61.47 91 LEU A O 1
ATOM 716 N N . LEU A 1 92 ? 25.970 -44.732 4.785 1.00 60.50 92 LEU A N 1
ATOM 717 C CA . LEU A 1 92 ? 26.891 -44.829 5.916 1.00 60.50 92 LEU A CA 1
ATOM 718 C C . LEU A 1 92 ? 27.745 -46.096 5.737 1.00 60.50 92 LEU A C 1
ATOM 720 O O . LEU A 1 92 ? 27.170 -47.143 5.433 1.00 60.50 92 LEU A O 1
ATOM 724 N N . PRO A 1 93 ? 29.076 -46.039 5.922 1.00 61.47 93 PRO A N 1
ATOM 725 C CA . PRO A 1 93 ? 29.864 -47.258 6.018 1.00 61.47 93 PRO A CA 1
ATOM 726 C C . PRO A 1 93 ? 29.318 -48.072 7.195 1.00 61.47 93 PRO A C 1
ATOM 728 O O . PRO A 1 93 ? 29.267 -47.558 8.315 1.00 61.47 93 PRO A O 1
ATOM 731 N N . GLU A 1 94 ? 28.872 -49.302 6.941 1.00 61.53 94 GLU A N 1
ATOM 732 C CA . GLU A 1 94 ? 28.764 -50.273 8.025 1.00 61.53 94 GLU A CA 1
ATOM 733 C C . GLU A 1 94 ? 30.186 -50.636 8.472 1.00 61.53 94 GLU A C 1
ATOM 735 O O . GLU A 1 94 ? 31.044 -50.894 7.629 1.00 61.53 94 GLU A O 1
ATOM 740 N N . GLU A 1 95 ? 30.374 -50.528 9.789 1.00 47.66 95 GLU A N 1
ATOM 741 C CA . GLU A 1 95 ? 31.471 -50.975 10.670 1.00 47.66 95 GLU A CA 1
ATOM 742 C C . GLU A 1 95 ? 32.771 -51.519 10.043 1.00 47.66 95 GLU A C 1
ATOM 744 O O . GLU A 1 95 ? 32.760 -52.598 9.407 1.00 47.66 95 GLU A O 1
#

Secondary structure (DSSP, 8-state):
--TT----EEETTEE-TT--HHHHHHHHHHPPSS--EEEPPPPP---TT--S-S-----GGG-----HHHHHHHHHSPPPPPP-----TT-PPP-

Radius of gyration: 24.04 Å; Cα contacts (8 Å, |Δi|>4): 43; chains: 1; bounding box: 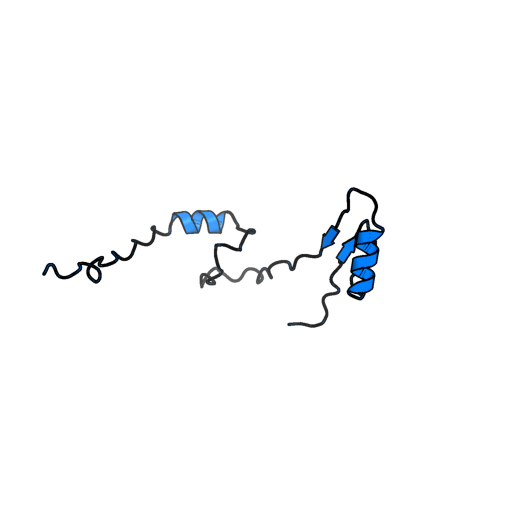46×62×45 Å

Foldseek 3Di:
DDDDDQKAKDWVRHGCSPPDPVRVVVSVVPGDPPTDIDTDDPDDPPPPDDDDDDPPPDDPVPDPDDDPVRVVVVVVDDDPDPPPPPPPPPPDDDD

pLDDT: mean 72.21, std 16.6, range [37.5, 95.25]

InterPro domains:
  IPR036034 PDZ superfamily [SSF50156] (10-48)
  IPR051971 E3 ubiquitin-protein ligase PDZ domain-containing protein [PTHR15545] (10-95)

Solvent-accessible surface area (backbone atoms only — not comparable to full-atom values): 6686 Å² total; per-residue (Å²): 134,85,87,80,76,85,52,56,31,26,52,76,80,46,78,43,61,85,52,53,72,68,57,48,52,50,51,61,73,69,50,61,85,80,78,45,76,46,69,66,72,80,73,77,80,72,68,75,86,63,77,97,70,74,87,73,89,63,66,72,92,79,63,85,87,79,53,71,69,57,54,54,49,54,74,72,50,74,79,80,75,75,76,79,72,78,86,66,88,75,73,71,82,79,130

Sequence (95 aa):
MRRGEEFERKVNGKDLSKATHEQAVEAFKTAKEPIVVQVLRRTPRTKAFAPPHESQLVDVGTQTDITFEHIMALSKMGSPTPPVSVLDPYLLPEE